Protein AF-A0AAU4GR64-F1 (afdb_monomer_lite)

Foldseek 3Di:
DDDDPVLVVVLVVQCVVVVPPDPPDDPLVSVVSSVVSVCVSVVHDDPNCCVSPNDDPDDDDDDPDPPDPDD

Structure (mmCIF, N/CA/C/O backbone):
data_AF-A0AAU4GR64-F1
#
_entry.id   AF-A0AAU4GR64-F1
#
loop_
_atom_site.group_PDB
_atom_site.id
_atom_site.type_symbol
_atom_site.label_atom_id
_atom_site.label_alt_id
_atom_site.label_comp_id
_atom_site.label_asym_id
_atom_site.label_entity_id
_atom_site.label_seq_id
_atom_site.pdbx_PDB_ins_code
_atom_site.Cartn_x
_atom_site.Cartn_y
_atom_site.Cartn_z
_atom_site.occupancy
_atom_site.B_iso_or_equiv
_atom_site.auth_seq_id
_atom_site.auth_comp_id
_atom_site.auth_asym_id
_atom_site.auth_atom_id
_atom_site.pdbx_PDB_model_num
ATOM 1 N N . MET A 1 1 ? 18.636 -11.468 -0.281 1.00 47.69 1 MET A N 1
ATOM 2 C CA . MET A 1 1 ? 17.271 -11.828 -0.719 1.00 47.69 1 MET A CA 1
ATOM 3 C C . MET A 1 1 ? 16.913 -10.921 -1.884 1.00 47.69 1 MET A C 1
ATOM 5 O O . MET A 1 1 ? 16.874 -9.719 -1.675 1.00 47.69 1 MET A O 1
ATOM 9 N N . SER A 1 2 ? 16.746 -11.458 -3.094 1.00 65.94 2 SER A N 1
ATOM 10 C CA . SER A 1 2 ? 16.247 -10.682 -4.240 1.00 65.94 2 SER A CA 1
ATOM 11 C C . SER A 1 2 ? 14.738 -10.883 -4.302 1.00 65.94 2 SER A C 1
ATOM 13 O O . SER A 1 2 ? 14.296 -12.027 -4.373 1.00 65.94 2 SER A O 1
ATOM 15 N N . GLY A 1 3 ? 13.964 -9.805 -4.186 1.00 72.38 3 GLY A N 1
ATOM 16 C CA . GLY A 1 3 ? 12.514 -9.858 -4.379 1.00 72.38 3 GLY A CA 1
ATOM 17 C C . GLY A 1 3 ? 12.149 -10.163 -5.834 1.00 72.38 3 GLY A C 1
ATOM 18 O O . GLY A 1 3 ? 12.995 -10.082 -6.727 1.00 72.38 3 GLY A O 1
ATOM 19 N N . ASP A 1 4 ? 10.883 -10.495 -6.067 1.00 85.06 4 ASP A N 1
ATOM 20 C CA . ASP A 1 4 ? 10.354 -10.733 -7.408 1.00 85.06 4 ASP A CA 1
ATOM 21 C C . ASP A 1 4 ? 10.090 -9.393 -8.120 1.00 85.06 4 ASP A C 1
ATOM 23 O O . ASP A 1 4 ? 9.251 -8.592 -7.702 1.00 85.06 4 ASP A O 1
ATOM 27 N N . THR A 1 5 ? 10.856 -9.125 -9.180 1.00 87.06 5 THR A N 1
ATOM 28 C CA . THR A 1 5 ? 10.774 -7.869 -9.945 1.00 87.06 5 THR A CA 1
ATOM 29 C C . THR A 1 5 ? 9.489 -7.773 -10.768 1.00 87.06 5 THR A C 1
ATOM 31 O O . THR A 1 5 ? 8.988 -6.672 -10.984 1.00 87.06 5 THR A O 1
ATOM 34 N N . GLU A 1 6 ? 8.925 -8.904 -11.196 1.00 87.88 6 GLU A N 1
ATOM 35 C CA . GLU A 1 6 ? 7.670 -8.928 -11.950 1.00 87.88 6 GLU A CA 1
ATOM 36 C C . GLU A 1 6 ? 6.498 -8.537 -11.047 1.00 87.88 6 GLU A C 1
ATOM 38 O O . GLU A 1 6 ? 5.668 -7.701 -11.409 1.00 87.88 6 GLU A O 1
ATOM 43 N N . VAL A 1 7 ? 6.493 -9.066 -9.821 1.00 88.06 7 VAL A N 1
ATOM 44 C CA . VAL A 1 7 ? 5.531 -8.682 -8.780 1.00 88.06 7 VAL A CA 1
ATOM 45 C C . VAL A 1 7 ? 5.637 -7.190 -8.463 1.00 88.06 7 VAL A C 1
ATOM 47 O O . VAL A 1 7 ? 4.616 -6.504 -8.403 1.00 88.06 7 VAL A O 1
ATOM 50 N N . ALA A 1 8 ? 6.856 -6.662 -8.307 1.00 88.06 8 ALA A N 1
ATOM 51 C CA . ALA A 1 8 ? 7.065 -5.240 -8.038 1.00 88.06 8 ALA A CA 1
ATOM 52 C C . ALA A 1 8 ? 6.481 -4.351 -9.150 1.00 88.06 8 ALA A C 1
ATOM 54 O O . ALA A 1 8 ? 5.684 -3.459 -8.863 1.00 88.06 8 ALA A O 1
ATOM 55 N N . ALA A 1 9 ? 6.791 -4.652 -10.415 1.00 92.12 9 ALA A N 1
ATOM 56 C CA . ALA A 1 9 ? 6.275 -3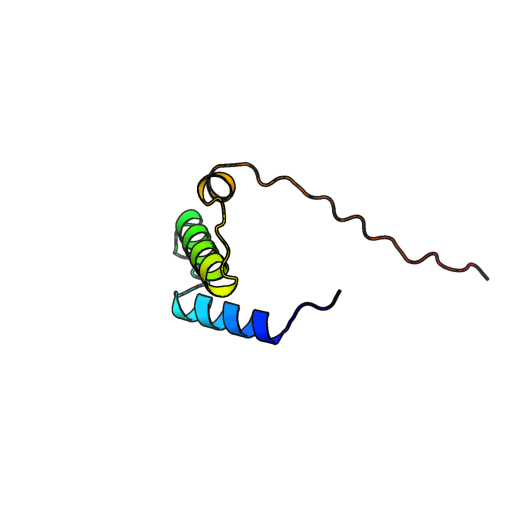.903 -11.560 1.00 92.12 9 ALA A CA 1
ATOM 57 C C . ALA A 1 9 ? 4.737 -3.932 -11.631 1.00 92.12 9 ALA A C 1
ATOM 59 O O . ALA A 1 9 ? 4.098 -2.914 -11.898 1.00 92.12 9 ALA A O 1
ATOM 60 N N . ARG A 1 10 ? 4.125 -5.087 -11.339 1.00 91.19 10 ARG A N 1
ATOM 61 C CA . ARG A 1 10 ? 2.664 -5.247 -11.341 1.00 91.19 10 ARG A CA 1
ATOM 62 C C . ARG A 1 10 ? 1.992 -4.410 -10.252 1.00 91.19 10 ARG A C 1
ATOM 64 O O . ARG A 1 10 ? 0.956 -3.794 -10.497 1.00 91.19 10 ARG A O 1
ATOM 71 N N . VAL A 1 11 ? 2.569 -4.392 -9.052 1.00 92.38 11 VAL A N 1
ATOM 72 C CA . VAL A 1 11 ? 2.055 -3.594 -7.931 1.00 92.38 11 VAL A CA 1
ATOM 73 C C . VAL A 1 11 ? 2.212 -2.099 -8.217 1.00 92.38 11 VAL A C 1
ATOM 75 O O . VAL A 1 11 ? 1.278 -1.338 -7.972 1.00 92.38 11 VAL A O 1
ATOM 78 N N . GLU A 1 12 ? 3.342 -1.677 -8.785 1.00 92.19 12 GLU A N 1
ATOM 79 C CA . GLU A 1 12 ? 3.566 -0.286 -9.197 1.00 92.19 12 GLU A CA 1
ATOM 80 C C . GLU A 1 12 ? 2.543 0.184 -10.239 1.00 92.19 12 GLU A C 1
ATOM 82 O O . GLU A 1 12 ? 1.973 1.264 -10.086 1.00 92.19 12 GLU A O 1
ATOM 87 N N . GLU A 1 13 ? 2.235 -0.638 -11.247 1.00 95.38 13 GLU A N 1
ATOM 88 C CA . GLU A 1 13 ? 1.208 -0.335 -12.252 1.00 95.38 13 GLU A CA 1
ATOM 89 C C . GLU A 1 13 ? -0.178 -0.148 -11.611 1.00 95.38 13 GLU A C 1
ATOM 91 O O . GLU A 1 13 ? -0.892 0.810 -11.916 1.00 95.38 13 GLU A O 1
ATOM 96 N N . MET A 1 14 ? -0.552 -1.025 -10.674 1.00 94.44 14 MET A N 1
ATOM 97 C CA . MET A 1 14 ? -1.825 -0.923 -9.953 1.00 94.44 14 MET A CA 1
ATOM 98 C C . MET A 1 14 ? -1.902 0.336 -9.077 1.00 94.44 14 MET A C 1
ATOM 100 O O . MET A 1 14 ? -2.952 0.978 -9.018 1.00 94.44 14 MET A O 1
ATOM 104 N N . LEU A 1 15 ? -0.804 0.707 -8.412 1.00 93.50 15 LEU A N 1
ATOM 105 C CA . LEU A 1 15 ? -0.722 1.930 -7.609 1.00 93.50 15 LEU A CA 1
ATOM 106 C C . LEU A 1 15 ? -0.814 3.181 -8.486 1.00 93.50 15 LEU A C 1
ATOM 108 O O . LEU A 1 15 ? -1.582 4.091 -8.168 1.00 93.50 15 LEU A O 1
ATOM 112 N N . ALA A 1 16 ? -0.104 3.201 -9.614 1.00 94.25 16 ALA A N 1
ATOM 113 C CA . ALA A 1 16 ? -0.161 4.288 -10.585 1.00 94.25 16 ALA A CA 1
ATOM 114 C C . ALA A 1 16 ? -1.574 4.457 -11.162 1.00 94.25 16 ALA A C 1
ATOM 116 O O . ALA A 1 16 ? -2.079 5.577 -11.242 1.00 94.25 16 ALA A O 1
ATOM 117 N N . ALA A 1 17 ? -2.254 3.352 -11.484 1.00 95.44 17 ALA A N 1
ATOM 118 C CA . ALA A 1 17 ? -3.644 3.371 -11.938 1.00 95.44 17 ALA A CA 1
ATOM 119 C C . ALA A 1 17 ? -4.615 3.909 -10.869 1.00 95.44 17 ALA A C 1
ATOM 121 O O . ALA A 1 17 ? -5.623 4.528 -11.207 1.00 95.44 17 ALA A O 1
ATOM 122 N N . ALA A 1 18 ? -4.301 3.724 -9.583 1.00 92.06 18 ALA A N 1
ATOM 123 C CA . ALA A 1 18 ? -5.034 4.315 -8.463 1.00 92.06 18 ALA A CA 1
ATOM 124 C C . ALA A 1 18 ? -4.627 5.772 -8.156 1.00 92.06 18 ALA A C 1
ATOM 126 O O . ALA A 1 18 ? -5.132 6.371 -7.205 1.00 92.06 18 ALA A O 1
ATOM 127 N N . GLY A 1 19 ? -3.730 6.354 -8.957 1.00 92.62 19 GLY A N 1
ATOM 128 C CA . GLY A 1 19 ? -3.267 7.731 -8.819 1.00 92.62 19 GLY A CA 1
ATOM 129 C C . GLY A 1 19 ? -2.197 7.926 -7.748 1.00 92.62 19 GLY A C 1
ATOM 130 O O . GLY A 1 19 ? -2.007 9.051 -7.297 1.00 92.62 19 GLY A O 1
ATOM 131 N N . LEU A 1 20 ? -1.513 6.863 -7.316 1.00 91.06 20 LEU A N 1
ATOM 132 C CA . LEU A 1 20 ? -0.413 6.930 -6.357 1.00 91.06 20 LEU A CA 1
ATOM 133 C C . LEU A 1 20 ? 0.954 6.895 -7.068 1.00 91.06 20 LEU A C 1
ATOM 135 O O . LEU A 1 20 ? 1.101 6.191 -8.064 1.00 91.06 20 LEU A O 1
ATOM 139 N N . PRO A 1 21 ? 1.978 7.601 -6.548 1.00 85.25 21 PRO A N 1
ATOM 140 C CA . PRO A 1 21 ? 1.951 8.439 -5.347 1.00 85.25 21 PRO A CA 1
ATOM 141 C C . PRO A 1 21 ? 1.266 9.798 -5.581 1.00 85.25 21 PRO A C 1
ATOM 143 O O . PRO A 1 21 ? 1.499 10.462 -6.586 1.00 85.25 21 PRO A O 1
ATOM 146 N N . ASN A 1 22 ? 0.470 10.253 -4.606 1.00 87.38 22 ASN A N 1
ATOM 147 C CA . ASN A 1 22 ? -0.188 11.562 -4.635 1.00 87.38 22 ASN A CA 1
ATOM 148 C C . ASN A 1 22 ? 0.134 12.358 -3.365 1.00 87.38 22 ASN A C 1
ATOM 150 O O . ASN A 1 22 ? -0.373 12.054 -2.287 1.00 87.38 22 ASN A O 1
ATOM 154 N N . ALA A 1 23 ? 0.954 13.402 -3.502 1.00 85.19 23 ALA A N 1
ATOM 155 C CA . ALA A 1 23 ? 1.379 14.246 -2.383 1.00 85.19 23 ALA A CA 1
ATOM 156 C C . ALA A 1 23 ? 0.250 15.111 -1.790 1.00 85.19 23 ALA A C 1
ATOM 158 O O . ALA A 1 23 ? 0.365 15.568 -0.656 1.00 85.19 23 ALA A O 1
ATOM 159 N N . GLY A 1 24 ? -0.831 15.341 -2.541 1.00 90.31 24 GLY A N 1
ATOM 160 C CA . GLY A 1 24 ? -2.007 16.077 -2.072 1.00 90.31 24 GLY A CA 1
ATOM 161 C C . GLY A 1 24 ? -3.047 15.198 -1.375 1.00 90.31 24 GLY A C 1
ATOM 162 O O . GLY A 1 24 ? -3.991 15.727 -0.790 1.00 90.31 24 GLY A O 1
ATOM 163 N N . MET A 1 25 ? -2.901 13.871 -1.429 1.00 89.56 25 MET A N 1
ATOM 164 C CA . MET A 1 25 ? -3.849 12.940 -0.822 1.00 89.56 25 MET A CA 1
ATOM 165 C C . MET A 1 25 ? -3.556 12.762 0.679 1.00 89.56 25 MET A C 1
ATOM 167 O O . MET A 1 25 ? -2.391 12.640 1.074 1.00 89.56 25 MET A O 1
ATOM 171 N N . PRO A 1 26 ? -4.585 12.697 1.548 1.00 89.88 26 PRO A N 1
ATOM 172 C CA . PRO A 1 26 ? -4.393 12.392 2.959 1.00 89.88 26 PRO A CA 1
ATOM 173 C C . PRO A 1 26 ? -3.625 11.081 3.148 1.00 89.88 26 PRO A C 1
ATOM 175 O O . PRO A 1 26 ? -3.980 10.049 2.579 1.00 89.88 26 PRO A O 1
ATOM 178 N N . ARG A 1 27 ? -2.614 11.081 4.024 1.00 84.19 27 ARG A N 1
ATOM 179 C CA . ARG A 1 27 ? -1.763 9.903 4.282 1.00 84.19 27 ARG A CA 1
ATOM 180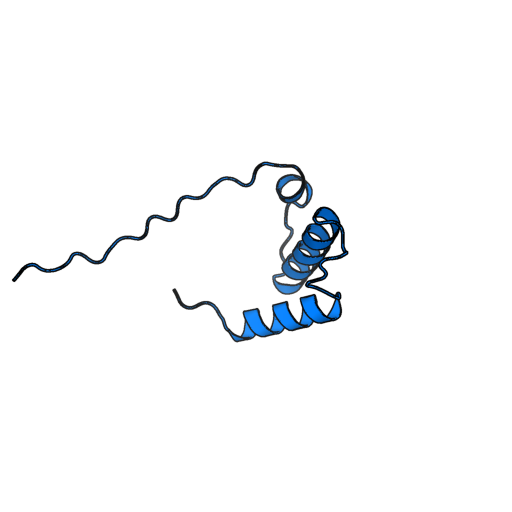 C C . ARG A 1 27 ? -2.563 8.639 4.616 1.00 84.19 27 ARG A C 1
ATOM 182 O O . ARG A 1 27 ? -2.180 7.550 4.206 1.00 84.19 27 ARG A O 1
ATOM 189 N N . ARG A 1 28 ? -3.676 8.779 5.346 1.00 84.38 28 ARG A N 1
ATOM 190 C CA . ARG A 1 28 ? -4.568 7.660 5.695 1.00 84.38 28 ARG A CA 1
ATOM 191 C C . ARG A 1 28 ? -5.243 7.055 4.463 1.00 84.38 28 ARG A C 1
ATOM 193 O O . ARG A 1 28 ? -5.416 5.845 4.405 1.00 84.38 28 ARG A O 1
ATOM 200 N N . GLU A 1 29 ? -5.613 7.891 3.501 1.00 86.81 29 GLU A N 1
ATOM 201 C CA . GLU A 1 29 ? -6.254 7.462 2.262 1.00 86.81 29 GLU A CA 1
ATOM 202 C C . GLU A 1 29 ? -5.247 6.797 1.325 1.00 86.81 29 GLU A C 1
ATOM 204 O O . GLU A 1 29 ? -5.521 5.699 0.855 1.00 86.81 29 GLU A O 1
ATOM 209 N N . VAL A 1 30 ? -4.042 7.367 1.185 1.00 88.88 30 VAL A N 1
ATOM 210 C CA . VAL A 1 30 ? -2.916 6.709 0.497 1.00 88.88 30 VAL A CA 1
ATOM 211 C C . VAL A 1 30 ? -2.670 5.322 1.089 1.00 88.88 30 VAL A C 1
ATOM 213 O O . VAL A 1 30 ? -2.628 4.336 0.364 1.00 88.88 30 VAL A O 1
ATOM 216 N N . HIS A 1 31 ? -2.559 5.229 2.417 1.00 86.69 31 HIS A N 1
ATOM 217 C CA . HIS A 1 31 ? -2.276 3.967 3.094 1.00 86.69 31 HIS A CA 1
ATOM 218 C C . HIS A 1 31 ? -3.393 2.934 2.901 1.00 86.69 31 HIS A C 1
ATOM 220 O O . HIS A 1 31 ? -3.103 1.777 2.614 1.00 86.69 31 HIS A O 1
ATOM 226 N N . ARG A 1 32 ? -4.665 3.345 3.010 1.00 87.69 32 ARG A N 1
ATOM 227 C CA . ARG A 1 32 ? -5.814 2.464 2.756 1.00 87.69 32 ARG A CA 1
ATOM 228 C C . ARG A 1 32 ? -5.794 1.928 1.323 1.00 87.69 32 ARG A C 1
ATOM 230 O O . ARG A 1 32 ? -5.862 0.721 1.141 1.00 87.69 32 ARG A O 1
ATOM 237 N N . THR A 1 33 ? -5.657 2.808 0.333 1.00 90.00 33 THR A N 1
ATOM 238 C CA . THR A 1 33 ? -5.643 2.430 -1.088 1.00 90.00 33 THR A CA 1
ATOM 239 C C . THR A 1 33 ? -4.487 1.478 -1.404 1.00 90.00 33 THR A C 1
ATOM 241 O O . THR A 1 33 ? -4.676 0.484 -2.100 1.00 90.00 33 THR A O 1
ATOM 244 N N . THR A 1 34 ? -3.298 1.726 -0.843 1.00 90.38 34 THR A N 1
ATOM 245 C CA . THR A 1 34 ? -2.150 0.823 -0.993 1.00 90.38 34 THR A CA 1
ATOM 246 C C . THR A 1 34 ? -2.426 -0.560 -0.399 1.00 90.38 34 THR A C 1
ATOM 248 O O . THR A 1 34 ? -2.116 -1.562 -1.039 1.00 90.38 34 THR A O 1
ATOM 251 N N . LEU A 1 35 ? -3.021 -0.640 0.798 1.00 89.75 35 LEU A N 1
ATOM 252 C CA . 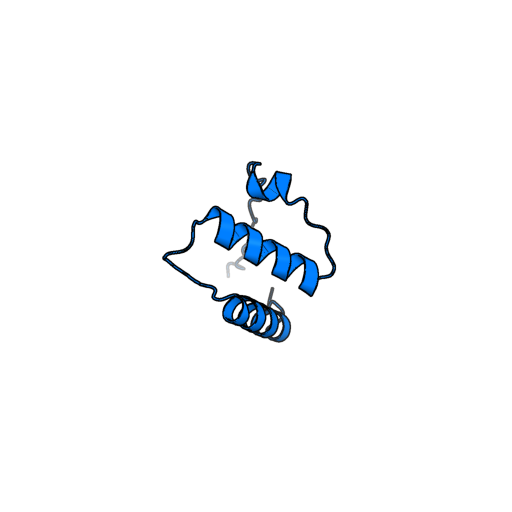LEU A 1 35 ? -3.340 -1.927 1.426 1.00 89.75 35 LEU A CA 1
ATOM 253 C C . LEU A 1 35 ? -4.380 -2.716 0.629 1.00 89.75 35 LEU A C 1
ATOM 255 O O . LEU A 1 35 ? -4.158 -3.896 0.387 1.00 89.75 35 LEU A O 1
ATOM 259 N N . GLU A 1 36 ? -5.444 -2.069 0.149 1.00 89.38 36 GLU A N 1
ATOM 260 C CA . GLU A 1 36 ? -6.471 -2.716 -0.682 1.00 89.38 36 GLU A CA 1
ATOM 261 C C . GLU A 1 36 ? -5.876 -3.318 -1.971 1.00 89.38 36 GLU A C 1
ATOM 263 O O . GLU A 1 36 ? -6.254 -4.412 -2.399 1.00 89.38 36 GLU A O 1
ATOM 268 N N . ILE A 1 37 ? -4.904 -2.632 -2.585 1.00 91.25 37 ILE A N 1
ATOM 269 C CA . ILE A 1 37 ? -4.189 -3.123 -3.773 1.00 91.25 37 ILE A CA 1
ATOM 270 C C . ILE A 1 37 ? -3.321 -4.339 -3.438 1.00 91.25 37 ILE A C 1
ATOM 272 O O . ILE A 1 37 ? -3.354 -5.329 -4.172 1.00 91.25 37 ILE A O 1
ATOM 276 N N . ILE A 1 38 ? -2.576 -4.287 -2.331 1.00 89.62 38 ILE A N 1
ATOM 277 C CA . ILE A 1 38 ? -1.715 -5.389 -1.881 1.00 89.62 38 ILE A CA 1
ATOM 278 C C . ILE A 1 38 ? -2.563 -6.613 -1.508 1.00 89.62 38 ILE A C 1
ATOM 280 O O . ILE A 1 38 ? -2.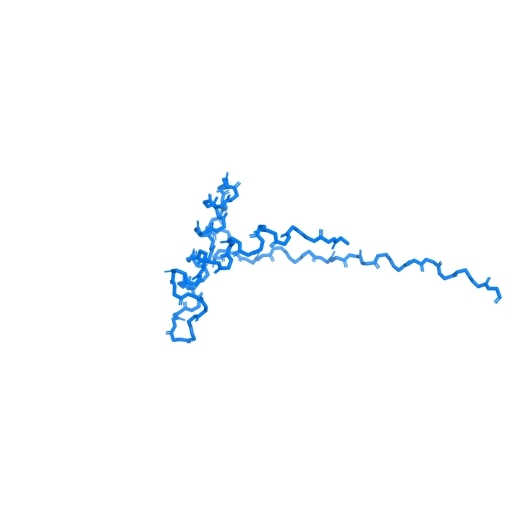265 -7.715 -1.964 1.00 89.62 38 ILE A O 1
ATOM 284 N N . GLU A 1 39 ? -3.645 -6.437 -0.745 1.00 88.50 39 GLU A N 1
ATOM 285 C CA . GLU A 1 39 ? -4.597 -7.505 -0.410 1.00 88.50 39 GLU A CA 1
ATOM 286 C C . GLU A 1 39 ? -5.093 -8.223 -1.659 1.00 88.50 39 GLU A C 1
ATOM 288 O O . GLU A 1 39 ? -4.989 -9.445 -1.771 1.00 88.50 39 GLU A O 1
ATOM 293 N N . ARG A 1 40 ? -5.590 -7.452 -2.631 1.00 88.31 40 ARG A N 1
ATOM 294 C CA . ARG A 1 40 ? -6.135 -7.997 -3.871 1.00 88.31 40 ARG A CA 1
ATOM 295 C C . ARG A 1 40 ? -5.071 -8.695 -4.712 1.00 88.31 40 ARG A C 1
ATOM 297 O O . ARG A 1 40 ? -5.370 -9.728 -5.304 1.00 88.31 40 ARG A O 1
ATOM 304 N N . HIS A 1 41 ? -3.868 -8.130 -4.800 1.00 89.75 41 HIS A N 1
ATOM 305 C CA . HIS A 1 41 ? -2.792 -8.690 -5.615 1.00 89.75 41 HIS A CA 1
ATOM 306 C C . HIS A 1 41 ? -2.285 -10.023 -5.053 1.00 89.75 41 HIS A C 1
ATOM 308 O O . HIS A 1 41 ? -2.121 -10.980 -5.804 1.00 89.75 41 HIS A O 1
ATOM 314 N N . PHE A 1 42 ? -2.090 -10.105 -3.735 1.00 86.56 42 PHE A N 1
ATOM 315 C CA . PHE A 1 42 ? -1.559 -11.303 -3.080 1.00 86.56 42 PHE A CA 1
ATOM 316 C C . PHE A 1 42 ? -2.640 -12.272 -2.576 1.00 86.56 42 PHE A C 1
ATOM 318 O O . PHE A 1 42 ? -2.308 -13.332 -2.049 1.00 86.56 42 PHE A O 1
ATOM 325 N N . GLY A 1 43 ? -3.926 -11.933 -2.716 1.00 85.44 43 GLY A N 1
ATOM 326 C CA . GLY A 1 43 ? -5.032 -12.739 -2.192 1.00 85.44 43 GLY A CA 1
ATOM 327 C C . GLY A 1 43 ? -5.031 -12.829 -0.663 1.00 85.44 43 GLY A C 1
ATOM 328 O O . GLY A 1 43 ? -5.411 -13.856 -0.101 1.00 85.44 43 GLY A O 1
ATOM 329 N N . LEU A 1 44 ? -4.565 -11.776 0.010 1.00 84.44 44 LEU A N 1
ATOM 330 C CA . LEU A 1 44 ? -4.451 -11.712 1.464 1.00 84.44 44 LEU A CA 1
ATOM 331 C C . LEU A 1 44 ? -5.650 -10.977 2.058 1.00 84.44 44 LEU A C 1
ATOM 333 O O . LEU A 1 44 ? -6.177 -10.041 1.467 1.00 84.44 44 LEU A O 1
ATOM 337 N N . THR A 1 45 ? -6.041 -11.364 3.269 1.00 77.81 45 THR A N 1
ATOM 338 C CA . THR A 1 45 ? -6.888 -10.529 4.125 1.00 77.81 45 THR A CA 1
ATOM 339 C C . THR A 1 45 ? -5.976 -9.875 5.151 1.00 77.81 45 THR A C 1
ATOM 341 O O . THR A 1 45 ? -5.533 -10.528 6.098 1.00 77.81 45 THR A O 1
ATOM 344 N N . LEU A 1 46 ? -5.630 -8.610 4.941 1.00 71.81 46 LEU A N 1
ATOM 345 C CA . LEU A 1 46 ? -4.829 -7.853 5.885 1.00 71.81 46 LEU A CA 1
ATOM 346 C C . LEU A 1 46 ? -5.750 -7.301 6.985 1.00 71.81 46 LEU A C 1
ATOM 348 O O . LEU A 1 46 ? -6.874 -6.861 6.737 1.00 71.81 46 LEU A O 1
ATOM 352 N N . PRO A 1 47 ? -5.308 -7.296 8.251 1.00 71.00 47 PRO A N 1
ATOM 353 C CA . PRO A 1 47 ? -6.081 -6.706 9.331 1.00 71.00 47 PRO A CA 1
ATOM 354 C C . PRO A 1 47 ? -6.007 -5.177 9.232 1.00 71.00 47 PRO A C 1
ATOM 356 O O . PRO A 1 47 ? -5.293 -4.529 9.998 1.00 71.00 47 PRO A O 1
ATOM 359 N N . HIS A 1 48 ? -6.768 -4.590 8.301 1.00 68.81 48 HIS A N 1
ATOM 360 C CA . HIS A 1 48 ? -6.795 -3.155 8.002 1.00 68.81 48 HIS A CA 1
ATOM 361 C C . HIS A 1 48 ? -6.842 -2.294 9.259 1.00 68.81 48 HIS A C 1
ATOM 363 O O . HIS A 1 48 ? -6.088 -1.338 9.378 1.00 68.81 48 HIS A O 1
ATOM 369 N N . ARG A 1 49 ? -7.671 -2.658 10.240 1.00 69.00 49 ARG A N 1
ATOM 370 C CA . ARG A 1 49 ? -7.776 -1.914 11.496 1.00 69.00 49 ARG A CA 1
ATOM 371 C C . ARG A 1 49 ? -6.480 -1.927 12.311 1.00 69.00 49 ARG A C 1
ATOM 373 O O . ARG A 1 49 ? -6.089 -0.895 12.837 1.00 69.00 49 ARG A O 1
ATOM 380 N N . GLN A 1 50 ? -5.798 -3.066 12.398 1.00 69.44 50 GLN A N 1
ATOM 381 C CA . GLN A 1 50 ? -4.535 -3.170 13.136 1.00 69.44 50 GLN A CA 1
ATOM 382 C C . GLN A 1 50 ? -3.398 -2.448 12.413 1.00 69.44 50 GLN A C 1
ATOM 384 O O . GLN A 1 50 ? -2.561 -1.845 13.071 1.00 69.44 50 GLN A O 1
ATOM 389 N N . ILE A 1 51 ? -3.391 -2.462 11.079 1.00 68.81 51 ILE A N 1
ATOM 390 C CA . ILE A 1 51 ? -2.367 -1.773 10.285 1.00 68.81 51 ILE A CA 1
ATOM 391 C C . ILE A 1 51 ? -2.607 -0.251 10.259 1.00 68.81 51 ILE A C 1
ATOM 393 O O . ILE A 1 51 ? -1.657 0.523 10.334 1.00 68.81 51 ILE A O 1
ATOM 397 N N . LEU A 1 52 ? -3.868 0.189 10.176 1.00 67.25 52 LEU A N 1
ATOM 398 C CA . LEU A 1 52 ? -4.239 1.608 10.083 1.00 67.25 52 LEU A CA 1
ATOM 399 C C . LEU A 1 52 ? -4.293 2.324 11.438 1.00 67.25 52 LEU A C 1
ATOM 401 O O . LEU A 1 52 ? -4.059 3.531 11.486 1.00 67.25 52 LEU A O 1
ATOM 405 N N . GLU A 1 53 ? -4.673 1.627 12.510 1.00 72.94 53 GLU A N 1
ATOM 406 C CA . GLU A 1 53 ? -4.918 2.226 13.834 1.00 72.94 53 GLU A CA 1
ATOM 407 C C . GLU A 1 53 ? -3.944 1.723 14.905 1.00 72.94 53 GLU A C 1
ATOM 409 O O . GLU A 1 53 ? -3.778 2.372 15.936 1.00 72.94 53 GLU A O 1
ATOM 414 N N . GLY A 1 54 ? -3.313 0.571 14.681 1.00 65.69 54 GLY A N 1
ATOM 415 C CA . GLY A 1 54 ? -2.363 -0.021 15.611 1.00 65.69 54 GLY A CA 1
ATOM 416 C C . GLY A 1 54 ? -0.929 0.420 15.340 1.00 65.69 54 GLY A C 1
ATOM 417 O O . GLY A 1 54 ? -0.558 0.834 14.243 1.00 65.69 54 GLY A O 1
ATOM 418 N N . THR A 1 55 ? -0.086 0.299 16.358 1.00 59.50 55 THR A N 1
ATOM 419 C CA . THR A 1 55 ? 1.360 0.391 16.180 1.00 59.50 55 THR A CA 1
ATOM 420 C C . THR A 1 55 ? 1.820 -0.880 15.474 1.00 59.50 55 THR A C 1
ATOM 422 O O . THR A 1 55 ? 1.665 -1.973 16.022 1.00 59.50 55 THR A O 1
ATOM 425 N N . LEU A 1 56 ? 2.370 -0.756 14.262 1.00 61.09 56 LEU A N 1
ATOM 426 C CA . LEU A 1 56 ? 2.998 -1.895 13.594 1.00 61.09 56 LEU A CA 1
ATOM 427 C C . LEU A 1 56 ? 4.082 -2.463 14.522 1.00 61.09 56 LEU A C 1
ATOM 429 O O . LEU A 1 56 ? 4.900 -1.683 15.025 1.00 61.09 56 LEU A O 1
ATOM 433 N N . PRO A 1 57 ? 4.103 -3.783 14.780 1.00 59.12 57 PRO A N 1
ATOM 434 C CA . PRO A 1 57 ? 5.173 -4.377 15.559 1.00 59.12 57 PRO A CA 1
ATOM 435 C C . PRO A 1 57 ? 6.492 -4.092 14.842 1.00 59.12 57 PRO A C 1
ATOM 437 O O . PRO A 1 57 ? 6.681 -4.470 13.686 1.00 59.12 57 PRO A O 1
ATOM 440 N N . ALA A 1 58 ? 7.382 -3.363 15.511 1.00 56.69 58 ALA A N 1
ATOM 441 C CA . ALA A 1 58 ? 8.711 -3.101 14.992 1.00 56.69 58 ALA A CA 1
ATOM 442 C C . ALA A 1 58 ? 9.461 -4.435 14.943 1.00 56.69 58 ALA A C 1
ATOM 444 O O . ALA A 1 58 ? 9.782 -5.011 15.981 1.00 56.69 58 ALA A O 1
ATOM 445 N N . VAL A 1 59 ? 9.704 -4.945 13.738 1.00 58.94 59 VAL A N 1
ATOM 446 C CA . VAL A 1 59 ? 10.541 -6.127 13.541 1.00 58.94 59 VAL A CA 1
ATOM 447 C C . VAL A 1 59 ? 11.958 -5.631 13.285 1.00 58.94 59 VAL A C 1
ATOM 449 O O . VAL A 1 59 ? 12.216 -4.968 12.281 1.00 58.94 59 VAL A O 1
ATOM 452 N N . VAL A 1 60 ? 12.872 -5.907 14.214 1.00 58.91 60 VAL A N 1
ATOM 453 C CA . VAL A 1 60 ? 14.305 -5.677 14.011 1.00 58.91 60 VAL A CA 1
ATOM 454 C C . VAL A 1 60 ? 14.814 -6.802 13.114 1.00 58.91 60 VAL A C 1
ATOM 456 O O . VAL A 1 60 ? 14.765 -7.969 13.493 1.00 58.91 60 VAL A O 1
ATOM 459 N N . LEU A 1 61 ? 15.252 -6.459 11.905 1.00 56.22 61 LEU A N 1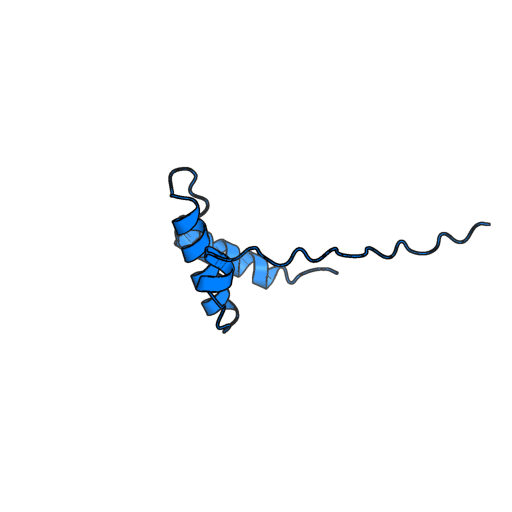
ATOM 460 C CA . LEU A 1 61 ? 15.911 -7.404 11.009 1.00 56.22 61 LEU A CA 1
ATOM 461 C C . LEU A 1 61 ? 17.370 -7.543 11.452 1.00 56.22 61 LEU A C 1
ATOM 463 O O . LEU A 1 61 ? 18.159 -6.617 11.266 1.00 56.22 61 LEU A O 1
ATOM 467 N N . GLU A 1 62 ? 17.731 -8.685 12.038 1.00 62.88 62 GLU A N 1
ATOM 468 C CA . GLU A 1 62 ? 19.138 -9.023 12.249 1.00 62.88 62 GLU A CA 1
ATOM 469 C C . GLU A 1 62 ? 19.774 -9.363 10.900 1.00 62.88 62 GLU A C 1
ATOM 471 O O . GLU A 1 62 ? 19.477 -10.383 10.277 1.00 62.88 62 GLU A O 1
ATOM 476 N N . ILE A 1 63 ? 20.649 -8.480 10.428 1.00 59.75 63 ILE A N 1
ATOM 477 C CA . ILE A 1 63 ? 21.514 -8.767 9.291 1.00 59.75 63 ILE A CA 1
ATOM 478 C C . ILE A 1 63 ? 22.707 -9.524 9.865 1.00 59.75 63 ILE A C 1
ATOM 480 O O . ILE A 1 63 ? 23.582 -8.926 10.486 1.00 59.75 63 ILE A O 1
ATOM 484 N N . THR A 1 64 ? 22.737 -10.846 9.700 1.00 58.69 64 THR A N 1
ATOM 485 C CA . THR A 1 64 ? 23.939 -11.624 10.009 1.00 58.69 64 THR A CA 1
ATOM 486 C C . THR A 1 64 ? 25.032 -11.214 9.023 1.00 58.69 64 THR A C 1
ATOM 488 O O . THR A 1 64 ? 24.988 -11.591 7.851 1.00 58.69 64 THR A O 1
ATOM 491 N N . GLU A 1 65 ? 25.991 -10.405 9.475 1.00 63.66 65 GLU A N 1
ATOM 492 C CA . GLU A 1 65 ? 27.213 -10.147 8.714 1.00 63.66 65 GLU A CA 1
ATOM 493 C C . GLU A 1 65 ? 27.922 -11.486 8.447 1.00 63.66 65 GLU A C 1
ATOM 495 O O . GLU A 1 65 ? 28.080 -12.292 9.372 1.00 63.66 65 GLU A O 1
ATOM 500 N N . PRO A 1 66 ? 28.342 -11.777 7.202 1.00 57.19 66 PRO A N 1
ATOM 501 C CA . PRO A 1 66 ? 29.144 -12.959 6.943 1.00 57.19 66 PRO A CA 1
ATOM 502 C C . PRO A 1 66 ? 30.466 -12.821 7.701 1.00 57.19 66 PRO A C 1
ATOM 504 O O . PRO A 1 66 ? 31.175 -11.826 7.546 1.00 57.19 66 PRO A O 1
ATOM 507 N N . ALA A 1 67 ? 30.779 -13.819 8.532 1.00 59.97 67 ALA A N 1
ATOM 508 C CA . ALA A 1 67 ? 32.028 -13.895 9.276 1.00 59.97 67 ALA A CA 1
ATOM 509 C C . ALA A 1 67 ? 33.205 -13.674 8.320 1.00 59.97 67 ALA A C 1
ATOM 511 O O . ALA A 1 67 ? 33.445 -14.477 7.419 1.00 59.97 67 ALA A O 1
ATOM 512 N N . ASN A 1 68 ? 33.907 -12.561 8.511 1.00 63.34 68 ASN A N 1
ATOM 513 C CA . ASN A 1 68 ? 35.110 -12.231 7.772 1.00 63.34 68 ASN A CA 1
ATOM 514 C C . ASN A 1 68 ? 36.181 -13.259 8.182 1.00 63.34 68 ASN A C 1
ATOM 516 O O . ASN A 1 68 ? 36.545 -13.284 9.364 1.00 63.34 68 ASN A O 1
ATOM 520 N N . PRO A 1 69 ? 36.658 -14.153 7.295 1.00 61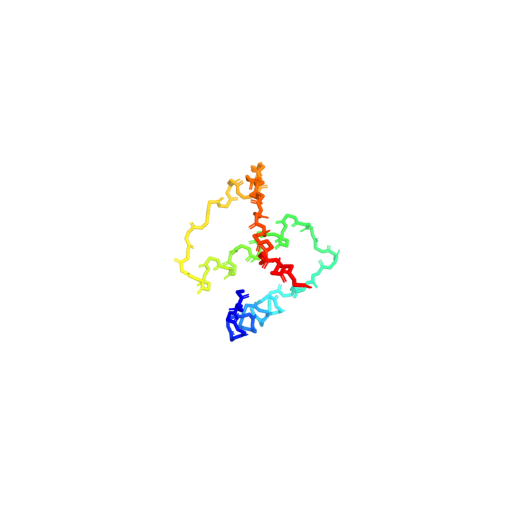.09 69 PRO A N 1
ATOM 521 C CA . PRO A 1 69 ? 37.753 -15.027 7.661 1.00 61.09 69 PRO A CA 1
ATOM 522 C C . PRO A 1 69 ? 39.015 -14.168 7.701 1.00 61.09 69 PRO A C 1
ATOM 524 O O . PRO A 1 69 ? 39.592 -13.840 6.667 1.00 61.09 69 PRO A O 1
ATOM 527 N N . SER A 1 70 ? 39.428 -13.783 8.908 1.00 62.47 70 SER A N 1
ATOM 528 C CA . SER A 1 70 ? 40.768 -13.261 9.152 1.00 62.47 70 SER A CA 1
ATOM 529 C C . SER A 1 70 ? 41.786 -14.237 8.563 1.00 62.47 70 SER A C 1
ATOM 531 O O . SER A 1 70 ? 41.837 -15.399 8.969 1.00 62.47 70 SER A O 1
ATOM 533 N N . THR A 1 71 ? 42.577 -13.773 7.601 1.00 57.56 71 THR A N 1
ATOM 534 C CA . THR A 1 71 ? 43.869 -14.368 7.242 1.00 57.56 71 THR A CA 1
ATOM 535 C C . THR A 1 71 ? 44.908 -13.266 7.288 1.00 57.56 71 THR A C 1
ATOM 537 O O . THR A 1 71 ? 44.619 -12.182 6.732 1.00 57.56 71 THR A O 1
#

pLDDT: mean 78.42, std 13.6, range [47.69, 95.44]

Radius of gyration: 17.05 Å; chains: 1; bounding box: 52×31×28 Å

Secondary structure (DSSP, 8-state):
----HHHHHHHHHHHHHTT-S-TTS-HHHHHHHHHHHHHHHHT----HHHHHHSPPP--------------

Sequence (71 aa):
MSGDTEVAARVEEMLAAAGLPNAGMPRREVHRTTLEIIERHFGLTLPHRQILEGTLPAVVLEITEPANPST